Protein AF-A0A239BPA1-F1 (afdb_monomer_lite)

Radius of gyration: 14.64 Å; chains: 1; bounding box: 34×26×42 Å

pLDDT: mean 83.49, std 10.34, range [53.94, 95.94]

Sequence (111 aa):
MKNLYQINKWWIITTSILYLSIIGMIIGGLFQAVLGVIQLISFGIYIFNWEKIATPLKPYFIIYGILISLLVPYYCFVSSDVFLNTLIGYSGILAFYFLFLSYKQHKHISI

Organism: NCBI:txid1627892

Secondary structure (DSSP, 8-state):
-HHHHHHHHHHHHHHHHHHHSTTHHHHHHHHHHHHHHHHHHHHHHHHHTGGGS-GGGHHHHHHHHHHHHHHHHHHHHS-HHHHHHHHHHHHHHHHHHHHHHHHHHHHHH--

Foldseek 3Di:
DLVLLVVLVVLLVVLVVLCVDPNNLVVSLVSLVVSLVSLVVSLVVCVVVVVLFDPVLNVLSVVLVVLVVVVVVVLVPDDPVCNSVVSVPSSSVSSVSSSVSSVVRSVVVVD

Structure (mmCIF, N/CA/C/O backbone):
data_AF-A0A239BPA1-F1
#
_entry.id   AF-A0A239BPA1-F1
#
loop_
_atom_site.group_PDB
_atom_site.id
_atom_site.type_symbol
_atom_site.label_atom_id
_atom_site.label_alt_id
_atom_site.label_comp_id
_atom_site.label_asym_id
_atom_site.label_entity_id
_atom_site.label_seq_id
_atom_site.pdbx_PDB_ins_code
_atom_site.Cartn_x
_atom_site.Cartn_y
_atom_site.Cartn_z
_atom_site.occupancy
_atom_site.B_iso_or_equiv
_atom_site.auth_seq_id
_atom_site.auth_comp_id
_atom_site.auth_asym_id
_atom_site.auth_atom_id
_atom_site.pdbx_PDB_model_num
ATOM 1 N N . MET A 1 1 ? -0.284 -1.379 15.162 1.00 76.00 1 MET A N 1
ATOM 2 C CA . MET A 1 1 ? -0.781 -0.714 13.932 1.00 76.00 1 MET A CA 1
ATOM 3 C C . MET A 1 1 ? -0.344 0.743 13.777 1.00 76.00 1 MET A C 1
ATOM 5 O O . MET A 1 1 ? -0.125 1.140 12.642 1.00 76.00 1 MET A O 1
ATOM 9 N N . LYS A 1 2 ? -0.152 1.537 14.850 1.00 71.31 2 LYS A N 1
ATOM 10 C CA . LYS A 1 2 ? 0.269 2.948 14.706 1.00 71.31 2 LYS A CA 1
ATOM 11 C C . LYS A 1 2 ? 1.574 3.135 13.910 1.00 71.31 2 LYS A C 1
ATOM 13 O O . LYS A 1 2 ? 1.634 4.009 13.053 1.00 71.31 2 LYS A O 1
ATOM 18 N N . ASN A 1 3 ? 2.554 2.255 14.120 1.00 83.56 3 ASN A N 1
ATOM 19 C CA . ASN A 1 3 ? 3.836 2.308 13.410 1.00 83.56 3 ASN A CA 1
ATOM 20 C C . ASN A 1 3 ? 3.712 1.951 11.918 1.00 83.56 3 ASN A C 1
ATOM 22 O O . ASN A 1 3 ? 4.450 2.501 11.113 1.00 83.56 3 ASN A O 1
ATOM 26 N N . LEU A 1 4 ? 2.746 1.107 11.526 1.00 84.62 4 LEU A N 1
ATOM 27 C CA . LEU A 1 4 ? 2.561 0.697 10.123 1.00 84.62 4 LEU A CA 1
ATOM 28 C C . LEU A 1 4 ? 2.154 1.872 9.232 1.00 84.62 4 LEU A C 1
ATOM 30 O O . LEU A 1 4 ? 2.661 2.004 8.125 1.00 84.62 4 LEU A O 1
ATOM 34 N N . TYR A 1 5 ? 1.278 2.752 9.726 1.00 88.75 5 TYR A N 1
ATOM 35 C CA . TYR A 1 5 ? 0.921 3.975 9.005 1.00 88.75 5 TYR A CA 1
ATOM 36 C C . TYR A 1 5 ? 2.150 4.863 8.770 1.00 88.75 5 TYR A C 1
ATOM 38 O O . TYR A 1 5 ? 2.385 5.296 7.646 1.00 88.75 5 TYR A O 1
ATOM 46 N N . GLN A 1 6 ? 2.959 5.104 9.808 1.00 88.62 6 GLN A N 1
ATOM 47 C CA . GLN A 1 6 ? 4.147 5.955 9.683 1.00 88.62 6 GLN A CA 1
ATOM 48 C C . GLN A 1 6 ? 5.182 5.352 8.728 1.00 88.62 6 GLN A C 1
ATOM 50 O O . GLN A 1 6 ? 5.734 6.083 7.912 1.00 88.62 6 GLN A O 1
ATOM 55 N N . ILE A 1 7 ? 5.395 4.031 8.783 1.00 88.06 7 ILE A N 1
ATOM 56 C CA . ILE A 1 7 ? 6.269 3.309 7.849 1.00 88.06 7 ILE A CA 1
ATOM 57 C C . ILE A 1 7 ? 5.772 3.506 6.412 1.00 88.06 7 ILE A C 1
ATOM 59 O O . ILE A 1 7 ? 6.518 4.027 5.587 1.00 88.06 7 ILE A O 1
ATOM 63 N N . ASN A 1 8 ? 4.505 3.189 6.120 1.00 88.00 8 ASN A N 1
ATOM 64 C CA . ASN A 1 8 ? 3.943 3.359 4.773 1.00 88.00 8 ASN A CA 1
ATOM 65 C C . ASN A 1 8 ? 4.032 4.808 4.283 1.00 88.00 8 ASN A C 1
ATOM 67 O O . ASN A 1 8 ? 4.368 5.048 3.126 1.00 88.00 8 ASN A O 1
ATOM 71 N N . LYS A 1 9 ? 3.758 5.776 5.164 1.00 91.19 9 LYS A N 1
ATOM 72 C CA . LYS A 1 9 ? 3.826 7.205 4.848 1.00 91.19 9 LYS A CA 1
ATOM 73 C C . LYS A 1 9 ? 5.231 7.611 4.410 1.00 91.19 9 LYS A C 1
ATOM 75 O O . LYS A 1 9 ? 5.378 8.238 3.367 1.00 91.19 9 LYS A O 1
ATOM 80 N N . TRP A 1 10 ? 6.250 7.254 5.191 1.00 90.81 10 TRP A N 1
ATOM 81 C CA . TRP A 1 10 ? 7.636 7.599 4.874 1.00 90.81 10 TRP A CA 1
ATOM 82 C C . TRP A 1 10 ? 8.114 6.924 3.595 1.00 90.81 10 TRP A C 1
ATOM 84 O O . TRP A 1 10 ? 8.743 7.584 2.777 1.00 90.81 10 TRP A O 1
ATOM 94 N N . TRP A 1 11 ? 7.759 5.657 3.378 1.00 89.69 11 TRP A N 1
ATOM 95 C CA . TRP A 1 11 ? 8.116 4.959 2.145 1.00 89.69 11 TRP A CA 1
ATOM 96 C C . TRP A 1 11 ? 7.481 5.592 0.908 1.00 89.69 11 TRP A C 1
ATOM 98 O O . TRP A 1 11 ? 8.186 5.834 -0.063 1.00 89.69 11 TRP A O 1
ATOM 108 N N . ILE A 1 12 ? 6.196 5.951 0.957 1.00 88.88 12 ILE A N 1
ATOM 109 C CA . ILE A 1 12 ? 5.534 6.643 -0.159 1.00 88.88 12 ILE A CA 1
ATOM 110 C C . ILE A 1 12 ? 6.180 8.005 -0.426 1.00 88.88 12 ILE A C 1
ATOM 112 O O . ILE A 1 12 ? 6.435 8.333 -1.579 1.00 88.88 12 ILE A O 1
ATOM 116 N N . ILE A 1 13 ? 6.485 8.785 0.617 1.00 89.00 13 ILE A N 1
ATOM 117 C CA . ILE A 1 13 ? 7.158 10.084 0.462 1.00 89.00 13 ILE A CA 1
ATOM 118 C C . ILE A 1 13 ? 8.528 9.905 -0.201 1.00 89.00 13 ILE A C 1
ATOM 120 O O . ILE A 1 13 ? 8.814 10.576 -1.190 1.00 89.00 13 ILE A O 1
ATOM 124 N N . THR A 1 14 ? 9.351 8.983 0.302 1.00 87.00 14 THR A N 1
ATOM 125 C CA . THR A 1 14 ? 10.686 8.716 -0.247 1.00 87.00 14 THR A CA 1
ATOM 126 C C . THR A 1 14 ? 10.607 8.251 -1.699 1.00 87.00 14 THR A C 1
ATOM 128 O O . THR A 1 14 ? 11.318 8.789 -2.544 1.00 87.00 14 THR A O 1
ATOM 131 N N . THR A 1 15 ? 9.712 7.312 -2.018 1.00 85.31 15 THR A N 1
ATOM 132 C CA . THR A 1 15 ? 9.528 6.820 -3.390 1.00 85.31 15 THR A CA 1
ATOM 133 C C . THR A 1 15 ? 9.054 7.938 -4.325 1.00 85.31 15 THR A C 1
ATOM 135 O O . THR A 1 15 ? 9.605 8.080 -5.414 1.00 85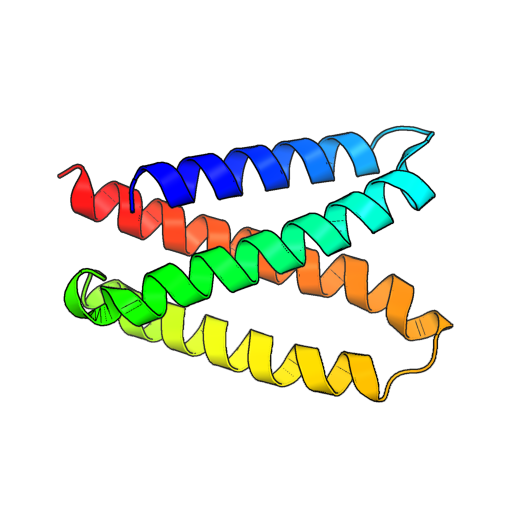.31 15 THR A O 1
ATOM 138 N N . SER A 1 16 ? 8.116 8.792 -3.900 1.00 83.62 16 SER A N 1
ATOM 139 C CA . SER A 1 16 ? 7.657 9.941 -4.697 1.00 83.62 16 SER A CA 1
ATOM 140 C C . SER A 1 16 ? 8.760 10.975 -4.944 1.00 83.62 16 SER A C 1
ATOM 142 O O . SER A 1 16 ? 8.892 11.472 -6.060 1.00 83.62 16 SER A O 1
ATOM 144 N N . ILE A 1 17 ? 9.577 11.289 -3.931 1.00 85.81 17 ILE A N 1
ATOM 145 C CA . ILE A 1 17 ? 10.716 12.212 -4.076 1.00 85.81 17 ILE A CA 1
ATOM 146 C C . ILE A 1 17 ? 11.740 11.645 -5.062 1.00 85.81 17 ILE A C 1
ATOM 148 O O . ILE A 1 17 ? 12.238 12.373 -5.920 1.00 85.81 17 ILE A O 1
ATOM 152 N N . LEU A 1 18 ? 12.033 10.346 -4.968 1.00 82.69 18 LEU A N 1
ATOM 153 C CA . LEU A 1 18 ? 12.971 9.691 -5.875 1.00 82.69 18 LEU A CA 1
ATOM 154 C C . LEU A 1 18 ? 12.477 9.735 -7.319 1.00 82.69 18 LEU A C 1
ATOM 156 O O . LEU A 1 18 ? 13.278 10.047 -8.194 1.00 82.69 18 LEU A O 1
ATOM 160 N N . TYR A 1 19 ? 11.180 9.537 -7.566 1.00 74.88 19 TYR A N 1
ATOM 161 C CA . TYR A 1 19 ? 10.592 9.681 -8.903 1.00 74.88 19 TYR A CA 1
ATOM 162 C C . TYR A 1 19 ? 10.721 11.083 -9.499 1.00 74.88 19 TYR A C 1
ATOM 164 O O . TYR A 1 19 ? 10.889 11.213 -10.708 1.00 74.88 19 TYR A O 1
ATOM 172 N N . LEU A 1 20 ? 10.646 12.124 -8.667 1.00 76.50 20 LEU A N 1
ATOM 173 C CA . LEU A 1 20 ? 10.772 13.518 -9.104 1.00 76.50 20 LEU A CA 1
ATOM 174 C C . LEU A 1 20 ? 12.229 13.943 -9.358 1.00 76.50 20 LEU A C 1
ATOM 176 O O . LEU A 1 20 ? 12.467 14.999 -9.941 1.00 76.50 20 LEU A O 1
ATOM 180 N N . SER A 1 21 ? 13.212 13.149 -8.927 1.00 76.75 21 SER A N 1
ATOM 181 C CA . SER A 1 21 ? 14.631 13.436 -9.156 1.00 76.75 21 SER A CA 1
ATOM 182 C C . SER A 1 21 ? 15.080 13.026 -10.571 1.00 76.75 21 SER A C 1
ATOM 184 O O . SER A 1 21 ? 14.573 12.064 -11.135 1.00 76.75 21 SER A O 1
ATOM 186 N N . ILE A 1 22 ? 16.077 13.713 -11.149 1.00 59.53 22 ILE A N 1
ATOM 187 C CA . ILE A 1 22 ? 16.602 13.449 -12.514 1.00 59.53 22 ILE A CA 1
ATOM 188 C C . ILE A 1 22 ? 17.202 12.030 -12.659 1.00 59.53 22 ILE A C 1
ATOM 190 O O . ILE A 1 22 ? 17.213 11.460 -13.745 1.00 59.53 22 ILE A O 1
ATOM 194 N N . ILE A 1 23 ? 17.642 11.417 -11.555 1.00 63.97 23 ILE A N 1
ATOM 195 C CA . ILE A 1 23 ? 18.149 10.029 -11.482 1.00 63.97 23 ILE A CA 1
ATOM 196 C C . ILE A 1 23 ? 16.980 9.016 -11.301 1.00 63.97 23 ILE A C 1
ATOM 198 O O . ILE A 1 23 ? 17.146 7.793 -11.306 1.00 63.97 23 ILE A O 1
ATOM 202 N N . GLY A 1 24 ? 15.759 9.532 -11.160 1.00 58.94 24 GLY A N 1
ATOM 203 C CA . GLY A 1 24 ? 14.589 8.874 -10.594 1.00 58.94 24 GLY 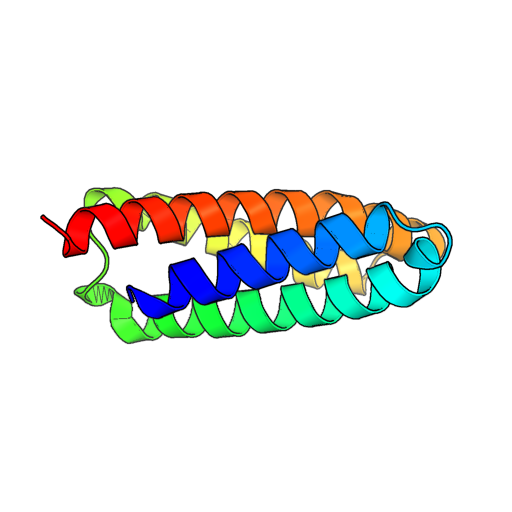A CA 1
ATOM 204 C C . GLY A 1 24 ? 13.945 7.781 -11.423 1.00 58.94 24 GLY A C 1
ATOM 205 O O . GLY A 1 24 ? 13.254 6.946 -10.855 1.00 58.94 24 GLY A O 1
ATOM 206 N N . MET A 1 25 ? 14.174 7.715 -12.733 1.00 62.53 25 MET A N 1
ATOM 207 C CA . MET A 1 25 ? 13.469 6.722 -13.552 1.00 62.53 25 MET A CA 1
ATOM 208 C C . MET A 1 25 ? 13.939 5.287 -13.262 1.00 62.53 25 MET A C 1
ATOM 210 O O . MET A 1 25 ? 13.120 4.382 -13.136 1.00 62.53 25 MET A O 1
ATOM 214 N N . ILE A 1 26 ? 15.249 5.081 -13.076 1.00 67.25 26 ILE A N 1
ATOM 215 C CA . ILE A 1 26 ? 15.821 3.754 -12.783 1.00 67.25 26 ILE A CA 1
ATOM 216 C C . ILE A 1 26 ? 15.787 3.475 -11.274 1.00 67.25 26 ILE A C 1
ATOM 218 O O . ILE A 1 26 ? 15.322 2.421 -10.838 1.00 67.25 26 ILE A O 1
ATOM 222 N N . ILE A 1 27 ? 16.238 4.432 -10.455 1.00 72.31 27 ILE A N 1
ATOM 223 C CA . ILE A 1 27 ? 16.288 4.261 -8.993 1.00 72.31 27 ILE A CA 1
ATOM 224 C C . ILE A 1 27 ? 14.880 4.292 -8.377 1.00 72.31 27 ILE A C 1
ATOM 226 O O . ILE A 1 27 ? 14.587 3.513 -7.470 1.00 72.31 27 ILE A O 1
ATOM 230 N N . GLY A 1 28 ? 13.983 5.139 -8.886 1.00 71.50 28 GLY A N 1
ATOM 231 C CA . GLY A 1 28 ? 12.591 5.213 -8.437 1.00 71.50 28 GLY A CA 1
ATOM 232 C C . GLY A 1 28 ? 11.808 3.940 -8.747 1.00 71.50 28 GLY A C 1
ATOM 233 O O . GLY A 1 28 ? 11.063 3.476 -7.885 1.00 71.50 28 GLY A O 1
ATOM 234 N N . GLY A 1 29 ? 12.056 3.304 -9.898 1.00 71.62 29 GLY A N 1
ATOM 235 C CA . GLY A 1 29 ? 11.481 1.996 -10.231 1.00 71.62 29 GLY A CA 1
ATOM 236 C C . GLY A 1 29 ? 11.857 0.905 -9.220 1.00 71.62 29 GLY A C 1
ATOM 237 O O . GLY A 1 29 ? 10.988 0.182 -8.730 1.00 71.62 29 GLY A O 1
ATOM 238 N N . LEU A 1 30 ? 13.133 0.839 -8.820 1.00 77.69 30 LEU A N 1
ATOM 239 C CA . LEU A 1 30 ? 13.594 -0.083 -7.771 1.00 77.69 30 LEU A CA 1
ATOM 240 C C . LEU A 1 30 ? 12.937 0.217 -6.416 1.00 77.69 30 LEU A C 1
ATOM 242 O O . LEU A 1 30 ? 12.445 -0.694 -5.748 1.00 77.69 30 LEU A O 1
ATOM 246 N N . PHE A 1 31 ? 12.865 1.490 -6.021 1.00 81.75 31 PHE A N 1
ATOM 247 C CA . PHE A 1 31 ? 12.194 1.891 -4.781 1.00 81.75 31 PHE A CA 1
ATOM 248 C C . PHE A 1 31 ? 10.686 1.629 -4.800 1.00 81.75 31 PHE A C 1
ATOM 250 O O . PHE A 1 31 ? 10.097 1.398 -3.744 1.00 81.75 31 PHE A O 1
ATOM 257 N N . GLN A 1 32 ? 10.049 1.629 -5.969 1.00 80.50 32 GLN A N 1
ATOM 258 C CA . GLN A 1 32 ? 8.639 1.278 -6.105 1.00 80.50 32 GLN A CA 1
ATOM 259 C C . GLN A 1 32 ? 8.395 -0.219 -5.950 1.00 80.50 32 GLN A C 1
ATOM 261 O O . GLN A 1 32 ? 7.434 -0.606 -5.286 1.00 80.50 32 GLN A O 1
ATOM 266 N N . ALA A 1 33 ? 9.286 -1.059 -6.480 1.00 79.69 33 ALA A N 1
ATOM 267 C CA . ALA A 1 33 ? 9.238 -2.493 -6.219 1.00 79.69 33 ALA A CA 1
ATOM 268 C C . ALA A 1 33 ? 9.386 -2.781 -4.713 1.00 79.69 33 ALA A C 1
ATOM 270 O O . ALA A 1 33 ? 8.586 -3.522 -4.138 1.00 79.69 33 ALA A O 1
ATOM 271 N N . VAL A 1 34 ? 10.345 -2.122 -4.048 1.00 84.94 34 VAL A N 1
ATOM 272 C CA . VAL A 1 34 ? 10.538 -2.230 -2.591 1.00 84.94 34 VAL A CA 1
ATOM 273 C C . VAL A 1 34 ? 9.308 -1.736 -1.824 1.00 84.94 34 VAL A C 1
ATOM 275 O O . VAL A 1 34 ? 8.840 -2.423 -0.914 1.00 84.94 34 VAL A O 1
ATOM 278 N N . LEU A 1 35 ? 8.735 -0.592 -2.212 1.00 86.69 35 LEU A N 1
ATOM 279 C CA . LEU A 1 35 ? 7.491 -0.079 -1.635 1.00 86.69 35 LEU A CA 1
ATOM 280 C C . LEU A 1 35 ? 6.361 -1.110 -1.761 1.00 86.69 35 LEU A C 1
ATOM 282 O O . LEU A 1 35 ? 5.684 -1.381 -0.772 1.00 86.69 35 LEU A O 1
ATOM 286 N N . GLY A 1 36 ? 6.190 -1.728 -2.932 1.00 84.81 36 GLY A N 1
ATOM 287 C CA . GLY A 1 36 ? 5.188 -2.773 -3.156 1.00 84.81 36 GLY A CA 1
ATOM 288 C C . GLY A 1 36 ? 5.340 -3.953 -2.192 1.00 84.81 36 GLY A C 1
ATOM 289 O O . GLY A 1 36 ? 4.366 -4.367 -1.562 1.00 84.81 36 GLY A O 1
ATOM 290 N N . VAL A 1 37 ? 6.568 -4.438 -1.989 1.00 86.38 37 VAL A N 1
ATOM 291 C CA . VAL A 1 37 ? 6.858 -5.508 -1.016 1.00 86.38 37 VAL A CA 1
ATOM 292 C C . VAL A 1 37 ? 6.506 -5.074 0.409 1.00 86.38 37 VAL A C 1
ATOM 294 O O . VAL A 1 37 ? 5.841 -5.811 1.138 1.00 86.38 37 VAL A O 1
ATOM 297 N N . ILE A 1 38 ? 6.885 -3.859 0.808 1.00 89.62 38 ILE A N 1
ATOM 298 C CA . ILE A 1 38 ? 6.583 -3.319 2.143 1.00 89.62 38 ILE A CA 1
ATOM 299 C C . ILE A 1 38 ? 5.078 -3.202 2.369 1.00 89.62 38 ILE A C 1
ATOM 301 O O . ILE A 1 38 ? 4.594 -3.471 3.475 1.00 89.62 38 ILE A O 1
ATOM 305 N N . GLN A 1 39 ? 4.323 -2.840 1.335 1.00 89.00 39 GLN A N 1
ATOM 306 C CA . GLN A 1 39 ? 2.872 -2.771 1.412 1.00 89.00 39 GLN A CA 1
ATOM 307 C C . GLN A 1 39 ? 2.217 -4.140 1.511 1.00 89.00 39 GLN A C 1
ATOM 309 O O . GLN A 1 39 ? 1.293 -4.291 2.309 1.00 89.00 39 GLN A O 1
ATOM 314 N N . LEU A 1 40 ? 2.710 -5.139 0.779 1.00 89.56 40 LEU A N 1
ATOM 315 C CA . LEU A 1 40 ? 2.242 -6.520 0.906 1.00 89.56 40 LEU A CA 1
ATOM 316 C C . LEU A 1 40 ? 2.496 -7.064 2.314 1.00 89.56 40 LEU A C 1
ATOM 318 O O . LEU A 1 40 ? 1.579 -7.597 2.936 1.00 89.56 40 LEU A O 1
ATOM 322 N N . ILE A 1 41 ? 3.701 -6.857 2.856 1.00 92.12 41 ILE A N 1
ATOM 323 C CA . ILE A 1 41 ? 4.042 -7.253 4.230 1.00 92.12 41 ILE A CA 1
ATOM 324 C C . ILE A 1 41 ? 3.131 -6.534 5.226 1.00 92.12 41 ILE A C 1
ATOM 326 O O . ILE A 1 41 ? 2.524 -7.163 6.094 1.00 92.12 41 ILE A O 1
ATOM 330 N N . SER A 1 42 ? 2.990 -5.215 5.086 1.00 91.62 42 SER A N 1
ATOM 331 C CA . SER A 1 42 ? 2.129 -4.414 5.952 1.00 91.62 42 SER A CA 1
ATOM 332 C C . SER A 1 42 ? 0.681 -4.889 5.894 1.00 91.62 42 SER A C 1
ATOM 334 O O . SER A 1 42 ? 0.051 -5.028 6.939 1.00 91.62 42 SER A O 1
ATOM 336 N N . PHE A 1 43 ? 0.153 -5.176 4.706 1.00 93.12 43 PHE A N 1
ATOM 337 C CA . PHE A 1 43 ? -1.198 -5.699 4.530 1.00 93.12 43 PHE A CA 1
ATOM 338 C C . PHE A 1 43 ? -1.360 -7.093 5.142 1.00 93.12 43 PHE A C 1
ATOM 340 O O . PHE A 1 43 ? -2.346 -7.331 5.837 1.00 93.12 43 PHE A O 1
ATOM 347 N N . GLY A 1 44 ? -0.362 -7.967 5.002 1.00 93.31 44 GLY A N 1
ATOM 348 C CA . GLY A 1 44 ? -0.313 -9.248 5.705 1.00 93.31 44 GLY A CA 1
ATOM 349 C C . GLY A 1 44 ? -0.434 -9.072 7.221 1.00 93.31 44 GLY A C 1
ATOM 350 O O . GLY A 1 44 ? -1.239 -9.748 7.857 1.00 93.31 44 GLY A O 1
ATOM 351 N N . ILE A 1 45 ? 0.267 -8.094 7.808 1.00 93.50 45 ILE A N 1
ATOM 352 C CA . ILE A 1 45 ? 0.144 -7.778 9.243 1.00 93.50 45 ILE A CA 1
ATOM 353 C C . ILE A 1 45 ? -1.283 -7.331 9.604 1.00 93.50 45 ILE A C 1
ATOM 355 O O . ILE A 1 45 ? -1.774 -7.698 10.676 1.00 93.50 45 ILE A O 1
ATOM 359 N N . TYR A 1 46 ? -1.957 -6.565 8.737 1.00 92.44 46 TYR A N 1
ATOM 360 C CA . TYR A 1 46 ? -3.370 -6.205 8.919 1.00 92.44 46 TYR A CA 1
ATOM 361 C C . TYR A 1 46 ? -4.275 -7.443 8.904 1.00 92.44 46 TYR A C 1
ATOM 363 O O . TYR A 1 46 ? -5.096 -7.589 9.806 1.00 92.44 46 TYR A O 1
ATOM 371 N N . ILE A 1 47 ? -4.083 -8.363 7.954 1.00 93.81 47 ILE A N 1
ATOM 372 C CA . ILE A 1 47 ? -4.837 -9.624 7.885 1.00 93.81 47 ILE A CA 1
ATOM 373 C C . ILE A 1 47 ? -4.606 -10.474 9.142 1.00 93.81 47 ILE A C 1
ATOM 375 O O . ILE A 1 47 ? -5.568 -10.901 9.772 1.00 93.81 47 ILE A O 1
ATOM 379 N N . PHE A 1 48 ? -3.357 -10.663 9.579 1.00 94.88 48 PHE A N 1
ATOM 380 C CA . PHE A 1 48 ? -3.056 -11.429 10.798 1.00 94.88 48 PHE A CA 1
ATOM 381 C C . PHE A 1 48 ? -3.629 -10.799 12.073 1.00 94.88 48 PHE A C 1
ATOM 383 O O . PHE A 1 48 ? -3.831 -11.485 13.069 1.00 94.88 48 PHE A O 1
ATOM 390 N N . ASN A 1 49 ? -3.895 -9.492 12.059 1.00 93.19 49 ASN A N 1
ATOM 391 C CA . ASN A 1 49 ? -4.501 -8.764 13.171 1.00 93.19 49 ASN A CA 1
ATOM 392 C C . ASN A 1 49 ? -5.938 -8.324 12.843 1.00 93.19 49 ASN A C 1
ATOM 394 O O . ASN A 1 49 ? -6.367 -7.264 13.307 1.00 93.19 49 ASN A O 1
ATOM 398 N N . TRP A 1 50 ? -6.679 -9.121 12.063 1.00 93.88 50 TRP A N 1
ATOM 399 C CA . TRP A 1 50 ? -8.009 -8.774 11.544 1.00 93.88 50 TRP A CA 1
ATOM 400 C C . TRP A 1 50 ? -8.997 -8.306 12.616 1.00 93.88 50 TRP A C 1
ATOM 402 O O . TRP A 1 50 ? -9.761 -7.361 12.413 1.00 93.88 50 TRP A O 1
ATOM 412 N N . GLU A 1 51 ? -8.962 -8.942 13.786 1.00 92.31 51 GLU A N 1
ATOM 413 C CA . GLU A 1 51 ? -9.826 -8.611 14.924 1.00 92.31 51 GLU A CA 1
ATOM 414 C C . GLU A 1 51 ? -9.600 -7.190 15.447 1.00 92.31 51 GLU A C 1
ATOM 416 O O . GLU A 1 51 ? -10.532 -6.550 15.925 1.00 92.31 51 GLU A O 1
ATOM 421 N N . LYS A 1 52 ? -8.378 -6.668 15.305 1.00 90.38 52 LYS A N 1
ATOM 422 C CA . LYS A 1 52 ? -8.004 -5.326 15.762 1.00 90.38 52 LYS A CA 1
ATOM 423 C C . LYS A 1 52 ? -8.397 -4.237 14.755 1.00 90.38 52 LYS A C 1
ATOM 425 O O . LYS A 1 52 ? -8.316 -3.052 15.086 1.00 90.38 52 LYS A O 1
ATOM 430 N N . ILE A 1 53 ? -8.776 -4.600 13.525 1.00 93.12 53 ILE A N 1
ATOM 431 C CA 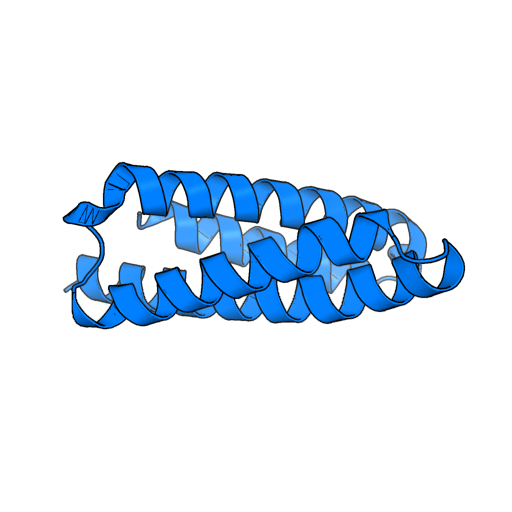. ILE A 1 53 ? -9.226 -3.646 12.504 1.00 93.12 53 ILE A CA 1
ATOM 432 C C . ILE A 1 53 ? -10.612 -3.129 12.881 1.00 93.12 53 ILE A C 1
ATOM 434 O O . ILE A 1 53 ? -11.512 -3.909 13.193 1.00 93.12 53 ILE A O 1
ATOM 438 N N . ALA A 1 54 ? -10.799 -1.812 12.801 1.00 92.62 54 ALA A N 1
ATOM 439 C CA . ALA A 1 54 ? -12.090 -1.198 13.062 1.00 92.62 54 ALA A CA 1
ATOM 440 C C . ALA A 1 54 ? -13.147 -1.768 12.104 1.00 92.62 54 ALA A C 1
ATOM 442 O O . ALA A 1 54 ? -12.958 -1.758 10.887 1.00 92.62 54 ALA A O 1
ATOM 443 N N . THR A 1 55 ? -14.278 -2.226 12.642 1.00 93.38 55 THR A N 1
ATOM 444 C CA . THR A 1 55 ? -15.400 -2.790 11.874 1.00 93.38 55 THR A CA 1
ATOM 445 C C . THR A 1 55 ? -15.790 -1.975 10.633 1.00 93.38 55 THR A C 1
ATOM 447 O O . THR A 1 55 ? -15.886 -2.585 9.567 1.00 93.38 55 THR A O 1
ATOM 450 N N . PRO A 1 56 ? -15.931 -0.629 10.683 1.00 93.88 56 PRO A N 1
ATOM 451 C CA . PRO A 1 56 ? -16.269 0.148 9.487 1.00 93.88 56 PRO A CA 1
ATOM 452 C C . PRO A 1 56 ? -15.181 0.131 8.402 1.00 93.88 56 PRO A C 1
ATOM 454 O O . PRO A 1 56 ? -15.474 0.443 7.254 1.00 93.88 56 PRO A O 1
ATOM 457 N N . LEU A 1 57 ? -13.933 -0.224 8.728 1.00 94.06 57 LEU A N 1
ATOM 458 C CA . LEU A 1 57 ? -12.819 -0.263 7.775 1.00 94.06 57 LEU A CA 1
ATOM 459 C C . LEU A 1 57 ? -12.641 -1.626 7.096 1.00 94.06 57 LEU A C 1
ATOM 461 O O . LEU A 1 57 ? -12.047 -1.689 6.019 1.00 94.06 57 LEU A O 1
ATOM 465 N N . LYS A 1 58 ? -13.168 -2.708 7.680 1.00 93.88 58 LYS A N 1
ATOM 466 C CA . LYS A 1 58 ? -12.996 -4.081 7.173 1.00 93.88 58 LYS A CA 1
ATOM 467 C C . LYS A 1 58 ? -13.401 -4.257 5.700 1.00 93.88 58 LYS A C 1
ATOM 469 O O . LYS A 1 58 ? -12.591 -4.814 4.961 1.00 93.88 58 LYS A O 1
ATOM 474 N N . PRO A 1 59 ? -14.558 -3.749 5.222 1.00 95.94 59 PRO A N 1
ATOM 475 C CA . PRO A 1 59 ? -14.932 -3.883 3.811 1.00 95.94 59 PRO A CA 1
ATOM 476 C C . PRO A 1 59 ? -13.905 -3.261 2.858 1.00 95.94 59 PRO A C 1
ATOM 478 O O . PRO A 1 59 ? -13.605 -3.821 1.810 1.00 95.94 59 PRO A O 1
ATOM 481 N N . TYR A 1 60 ? -13.303 -2.136 3.244 1.00 95.81 60 TYR A N 1
ATOM 482 C CA . TYR A 1 60 ? -12.310 -1.452 2.419 1.00 95.81 60 TYR A CA 1
ATOM 483 C C . TYR A 1 60 ? -10.968 -2.195 2.376 1.00 95.81 60 TYR A C 1
ATOM 485 O O . TYR A 1 60 ? -10.320 -2.233 1.333 1.00 95.81 60 TYR A O 1
ATOM 493 N N . PHE A 1 61 ? -10.570 -2.853 3.470 1.00 94.25 61 PHE A N 1
ATOM 494 C C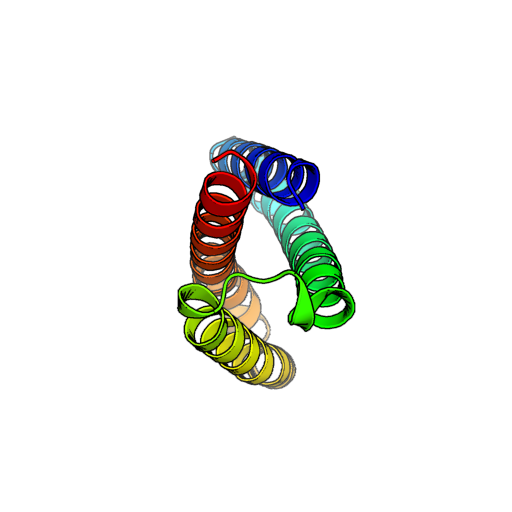A . PHE A 1 61 ? -9.416 -3.760 3.448 1.00 94.25 61 PHE A CA 1
ATOM 495 C C . PHE A 1 61 ? -9.670 -5.009 2.590 1.00 94.25 61 PHE A C 1
ATOM 497 O O . PHE A 1 61 ? -8.743 -5.477 1.933 1.00 94.25 61 PHE A O 1
ATOM 504 N N . ILE A 1 62 ? -10.908 -5.519 2.545 1.00 95.56 62 ILE A N 1
ATOM 505 C CA . ILE A 1 62 ? -11.287 -6.611 1.631 1.00 95.56 62 ILE A CA 1
ATOM 506 C C . ILE A 1 62 ? -11.156 -6.151 0.177 1.00 95.56 62 ILE A C 1
ATOM 508 O O . ILE A 1 62 ? -10.520 -6.837 -0.618 1.00 95.56 62 ILE A O 1
ATOM 512 N N . ILE A 1 63 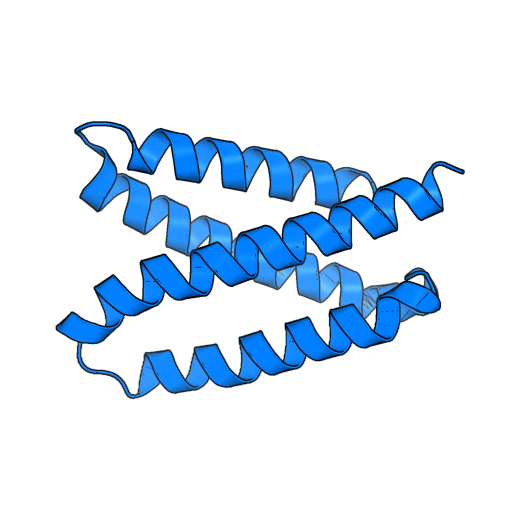? -11.693 -4.972 -0.160 1.00 95.25 63 ILE A N 1
ATOM 513 C CA . ILE A 1 63 ? -11.572 -4.391 -1.508 1.00 95.25 63 ILE A CA 1
ATOM 514 C C . ILE A 1 63 ? -10.099 -4.230 -1.890 1.00 95.25 63 ILE A C 1
ATOM 516 O O . ILE A 1 63 ? -9.705 -4.630 -2.981 1.00 95.25 63 ILE A O 1
ATOM 520 N N . TYR A 1 64 ? -9.270 -3.706 -0.984 1.00 93.69 64 TYR A N 1
ATOM 521 C CA . TYR A 1 64 ? -7.829 -3.600 -1.211 1.00 93.69 64 TYR A CA 1
ATOM 522 C C . TYR A 1 64 ? -7.179 -4.960 -1.509 1.00 93.69 64 TYR A C 1
ATOM 524 O O . TYR A 1 64 ? -6.409 -5.074 -2.462 1.00 93.69 64 TYR A O 1
ATOM 532 N N . GLY A 1 65 ? -7.535 -6.000 -0.746 1.00 92.94 65 GLY A N 1
ATOM 533 C CA . GLY A 1 65 ? -7.073 -7.367 -0.989 1.00 92.94 65 GLY A CA 1
ATOM 534 C C . GLY A 1 65 ? -7.469 -7.891 -2.370 1.00 92.94 65 GLY A C 1
ATOM 535 O O . GLY A 1 65 ? -6.610 -8.384 -3.094 1.00 92.94 65 GLY A O 1
ATOM 536 N N . ILE A 1 66 ? -8.732 -7.710 -2.770 1.00 93.12 66 ILE A N 1
ATOM 537 C CA . ILE A 1 66 ? -9.226 -8.106 -4.099 1.00 93.12 66 ILE A CA 1
ATOM 538 C C . ILE A 1 66 ? -8.436 -7.396 -5.204 1.00 93.12 66 ILE A C 1
ATOM 540 O O . ILE A 1 66 ? -7.989 -8.044 -6.149 1.00 93.12 66 ILE A O 1
ATOM 544 N N . LEU A 1 67 ? -8.217 -6.083 -5.081 1.00 90.88 67 LEU A N 1
ATOM 545 C CA . LEU A 1 67 ? -7.477 -5.314 -6.084 1.00 90.88 67 LEU A CA 1
ATOM 546 C C . LEU A 1 67 ? -6.029 -5.802 -6.235 1.00 90.88 67 LEU A C 1
ATOM 548 O O . LEU A 1 67 ? -5.563 -5.956 -7.362 1.00 90.88 67 LEU A O 1
ATOM 552 N N . ILE A 1 68 ? -5.331 -6.095 -5.129 1.00 88.56 68 ILE A N 1
ATOM 553 C CA . ILE A 1 68 ? -3.984 -6.692 -5.184 1.00 88.56 68 ILE A CA 1
ATOM 554 C C . ILE A 1 68 ? -4.028 -8.052 -5.882 1.00 88.56 68 ILE A C 1
ATOM 556 O O . ILE A 1 68 ? -3.216 -8.311 -6.769 1.00 88.56 68 ILE A O 1
ATOM 560 N N . SER A 1 69 ? -4.963 -8.919 -5.492 1.00 87.31 69 SER A N 1
ATOM 561 C CA . SER A 1 69 ? -5.076 -10.272 -6.041 1.00 87.31 69 SER A CA 1
ATOM 562 C C . SER A 1 69 ? -5.398 -10.291 -7.534 1.00 87.31 69 SER A C 1
ATOM 564 O O . SER A 1 69 ? -5.043 -11.257 -8.196 1.00 87.31 69 SER A O 1
ATOM 566 N N . LEU A 1 70 ? -6.034 -9.247 -8.071 1.00 85.75 70 LEU A N 1
ATOM 567 C CA . LEU A 1 70 ? -6.263 -9.089 -9.511 1.00 85.75 70 LEU A CA 1
ATOM 568 C C . LEU A 1 70 ? -5.040 -8.516 -10.240 1.00 85.75 70 LEU A C 1
ATOM 570 O O . LEU A 1 70 ? -4.752 -8.910 -11.369 1.00 85.75 70 LEU A O 1
ATOM 574 N N . LEU A 1 71 ? -4.302 -7.612 -9.593 1.00 81.19 71 LEU A N 1
ATOM 575 C CA . LEU A 1 71 ? -3.132 -6.964 -10.184 1.00 81.19 71 LEU A CA 1
ATOM 576 C C . LEU A 1 71 ? -1.913 -7.888 -10.267 1.00 81.19 71 LEU A C 1
ATOM 578 O O . LEU A 1 71 ? -1.205 -7.854 -11.269 1.00 81.19 71 LEU A O 1
ATOM 582 N N . VAL A 1 72 ? -1.673 -8.740 -9.266 1.00 75.56 72 VAL A N 1
ATOM 583 C CA . VAL A 1 72 ? -0.509 -9.649 -9.261 1.00 75.56 72 VAL A CA 1
ATOM 584 C C . VAL A 1 72 ? -0.501 -10.603 -10.471 1.00 75.56 72 VAL A C 1
ATOM 586 O O . VAL A 1 72 ? 0.509 -10.631 -11.172 1.00 75.56 72 VAL A O 1
ATOM 589 N N . PRO A 1 73 ? -1.592 -11.329 -10.796 1.00 74.50 73 PRO A N 1
ATOM 590 C CA . PRO A 1 73 ? -1.650 -12.169 -11.990 1.00 74.50 73 PRO A CA 1
ATOM 591 C C . PRO A 1 73 ? -1.552 -11.354 -13.276 1.00 74.50 73 PRO A C 1
ATOM 593 O O . PRO A 1 73 ? -0.852 -11.763 -14.195 1.00 74.50 73 PRO A O 1
ATOM 596 N N . TYR A 1 74 ? -2.204 -10.188 -13.339 1.00 75.44 74 TYR A N 1
ATOM 597 C CA . TYR A 1 74 ? -2.134 -9.307 -14.505 1.00 75.44 74 TYR A CA 1
ATOM 598 C C . TYR A 1 74 ? -0.679 -8.964 -14.867 1.00 75.44 74 TYR A C 1
ATOM 600 O O . TYR A 1 74 ? -0.297 -9.038 -16.034 1.00 75.44 74 TYR A O 1
ATOM 608 N N . TYR A 1 75 ? 0.164 -8.695 -13.867 1.00 72.25 75 TYR A N 1
ATOM 609 C CA . TYR A 1 75 ? 1.591 -8.450 -14.071 1.00 72.25 75 TYR A CA 1
ATOM 610 C C . TYR A 1 75 ? 2.384 -9.673 -14.556 1.00 72.25 75 TYR A C 1
ATOM 612 O O . TYR A 1 75 ? 3.412 -9.493 -15.202 1.00 72.25 75 TYR A O 1
ATOM 620 N N . CYS A 1 76 ? 1.926 -10.900 -14.294 1.00 71.56 76 CYS A N 1
ATOM 621 C CA . CYS A 1 76 ? 2.581 -12.118 -14.780 1.00 71.56 76 CYS A CA 1
ATOM 622 C C . CYS A 1 76 ? 2.304 -12.418 -16.263 1.00 71.56 76 CYS A C 1
ATOM 624 O O . CYS A 1 76 ? 3.079 -13.146 -16.877 1.00 71.56 76 CYS A O 1
ATOM 626 N N . PHE A 1 77 ? 1.216 -11.888 -16.834 1.00 76.00 77 PHE A N 1
ATOM 627 C CA . PHE A 1 77 ? 0.772 -12.206 -18.204 1.00 76.00 77 PHE A CA 1
ATOM 628 C C . PHE A 1 77 ? 0.953 -11.061 -19.209 1.00 76.00 77 PHE A C 1
ATOM 630 O O . PHE A 1 77 ? 0.650 -11.217 -20.391 1.00 76.00 77 PHE A O 1
ATOM 637 N N . VAL A 1 78 ? 1.431 -9.907 -18.754 1.00 77.00 78 VAL A N 1
ATOM 638 C CA . VAL A 1 78 ? 1.593 -8.703 -19.569 1.00 77.00 78 VAL A CA 1
ATOM 639 C C . VAL A 1 78 ? 2.992 -8.625 -20.191 1.00 77.00 78 VAL A C 1
ATOM 641 O O . VAL A 1 78 ? 3.981 -9.014 -19.576 1.00 77.00 78 VAL A O 1
ATOM 644 N N . SER A 1 79 ? 3.080 -8.094 -21.418 1.00 73.75 79 SER A N 1
ATOM 645 C CA . SER A 1 79 ? 4.354 -7.843 -22.102 1.00 73.75 79 SER A CA 1
ATOM 646 C C . SER A 1 79 ? 5.233 -6.842 -21.342 1.00 73.75 79 SER A C 1
ATOM 648 O O . SER A 1 79 ? 4.734 -5.942 -20.667 1.00 73.75 79 SER A O 1
ATOM 650 N N . SER A 1 80 ? 6.553 -6.959 -21.490 1.00 69.69 80 SER A N 1
ATOM 651 C CA . SER A 1 80 ? 7.568 -6.181 -20.759 1.00 69.69 80 SER A CA 1
ATOM 652 C C . SER A 1 80 ? 7.368 -4.659 -20.834 1.00 69.69 80 SER A C 1
ATOM 654 O O . SER A 1 80 ? 7.560 -3.952 -19.844 1.00 69.69 80 SER A O 1
ATOM 656 N N . ASP A 1 81 ? 6.943 -4.152 -21.993 1.00 67.50 81 ASP A N 1
ATOM 657 C CA . ASP A 1 81 ? 6.766 -2.713 -22.238 1.00 67.50 81 ASP A CA 1
ATOM 658 C C . ASP A 1 81 ? 5.516 -2.151 -21.550 1.00 67.50 81 ASP A C 1
ATOM 660 O O . ASP A 1 81 ? 5.493 -1.020 -21.054 1.00 67.50 81 ASP A O 1
ATOM 664 N N . VAL A 1 82 ? 4.463 -2.966 -21.474 1.00 67.56 82 VAL A N 1
ATOM 665 C CA . VAL A 1 82 ? 3.237 -2.631 -20.748 1.00 67.56 82 VAL A CA 1
ATOM 666 C C . VAL A 1 82 ? 3.454 -2.856 -19.251 1.00 67.56 82 VAL A C 1
ATOM 668 O O . VAL A 1 82 ? 2.940 -2.086 -18.443 1.00 67.56 82 VAL A O 1
ATOM 671 N N . PHE A 1 83 ? 4.280 -3.829 -18.861 1.00 67.50 83 PHE A N 1
ATOM 672 C CA . PHE A 1 83 ? 4.604 -4.134 -17.470 1.00 67.50 83 PHE A CA 1
ATOM 673 C C . PHE A 1 83 ? 5.152 -2.908 -16.738 1.00 67.50 83 PHE A C 1
ATOM 675 O O . PHE A 1 83 ? 4.580 -2.521 -15.726 1.00 67.50 83 PHE A O 1
ATOM 682 N N . LEU A 1 84 ? 6.176 -2.236 -17.274 1.00 64.31 84 LEU A N 1
ATOM 683 C CA . LEU A 1 84 ? 6.797 -1.070 -16.626 1.00 64.31 84 LEU A CA 1
ATOM 684 C C . LEU A 1 84 ? 5.822 0.101 -16.434 1.00 64.31 84 LEU A C 1
ATOM 686 O O . LEU A 1 84 ? 5.688 0.610 -15.323 1.00 64.31 84 LEU A O 1
ATOM 690 N N . ASN A 1 85 ? 5.088 0.494 -17.479 1.00 65.00 85 ASN A N 1
ATOM 691 C CA . ASN A 1 85 ? 4.136 1.609 -17.390 1.00 65.00 85 ASN A CA 1
ATOM 692 C C . ASN A 1 85 ? 2.962 1.302 -16.450 1.00 65.00 85 ASN A C 1
ATOM 694 O O . ASN A 1 85 ? 2.502 2.165 -15.698 1.00 65.00 85 ASN A O 1
ATOM 698 N N . THR A 1 86 ? 2.495 0.054 -16.461 1.00 66.44 86 THR A N 1
ATOM 699 C CA . THR A 1 86 ? 1.354 -0.369 -15.646 1.00 66.44 86 THR A CA 1
ATOM 700 C C . THR A 1 86 ? 1.757 -0.555 -14.184 1.00 66.44 86 THR A C 1
ATOM 702 O O . THR A 1 86 ? 1.009 -0.157 -13.289 1.00 66.44 86 THR A O 1
ATOM 705 N N . LEU A 1 87 ? 2.972 -1.064 -13.938 1.00 67.06 87 LEU A N 1
ATOM 706 C CA . LEU A 1 87 ? 3.554 -1.220 -12.607 1.00 67.06 87 LEU A CA 1
ATOM 707 C C . LEU A 1 87 ? 3.593 0.126 -11.889 1.00 67.06 87 LEU A C 1
ATOM 709 O O . LEU A 1 87 ? 3.159 0.208 -10.745 1.00 67.06 87 LEU A O 1
ATOM 713 N N . ILE A 1 88 ? 4.042 1.190 -12.558 1.00 67.81 8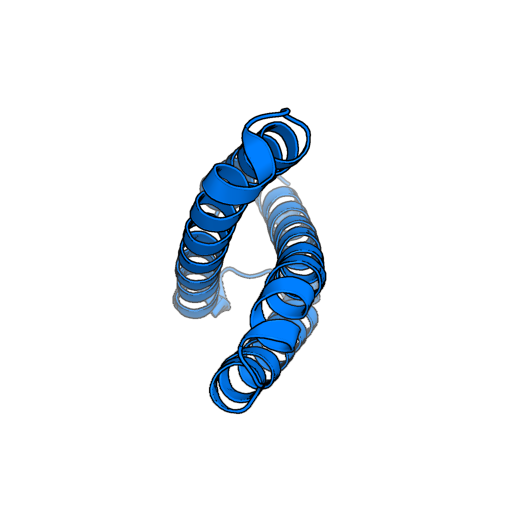8 ILE A N 1
ATOM 714 C CA . ILE A 1 88 ? 4.194 2.510 -11.935 1.00 67.81 88 ILE A CA 1
ATOM 715 C C . ILE A 1 88 ? 2.832 3.115 -11.568 1.00 67.81 88 ILE A C 1
ATOM 717 O O . ILE A 1 88 ? 2.639 3.559 -10.433 1.00 67.81 88 ILE A O 1
ATOM 721 N N . GLY A 1 89 ? 1.872 3.091 -12.497 1.00 72.62 89 GLY A N 1
ATOM 722 C CA . GLY A 1 89 ? 0.558 3.708 -12.299 1.00 72.62 89 GLY A CA 1
ATOM 723 C C . GLY A 1 89 ? -0.299 2.986 -11.256 1.00 72.62 89 GLY A C 1
ATOM 724 O O . GLY A 1 89 ? -0.713 3.579 -10.257 1.00 72.62 89 GLY A O 1
ATOM 725 N N . TYR A 1 90 ? -0.548 1.690 -11.454 1.00 77.25 90 TYR A N 1
ATOM 726 C CA . TYR A 1 90 ? -1.488 0.949 -10.609 1.00 77.25 90 TYR A CA 1
ATOM 727 C C . TYR A 1 90 ? -0.925 0.655 -9.219 1.00 77.25 90 TYR A C 1
ATOM 729 O O . TYR A 1 90 ? -1.670 0.731 -8.238 1.00 77.25 90 TYR A O 1
ATOM 737 N N . SER A 1 91 ? 0.380 0.375 -9.094 1.00 78.25 91 SER A N 1
ATOM 738 C CA . SER A 1 91 ? 0.971 0.190 -7.761 1.00 78.25 91 SER A CA 1
ATOM 739 C C . SER A 1 91 ? 1.022 1.500 -6.970 1.00 78.25 91 SER A C 1
ATOM 741 O O . SER A 1 91 ? 0.831 1.470 -5.758 1.00 78.25 91 SER A O 1
ATOM 743 N N . GLY A 1 92 ? 1.170 2.654 -7.634 1.00 81.75 92 GLY A N 1
ATOM 744 C CA . GLY A 1 92 ? 1.060 3.964 -6.990 1.00 81.75 92 GLY A CA 1
ATOM 745 C C . GLY A 1 92 ? -0.341 4.222 -6.427 1.00 81.75 92 GLY A C 1
ATOM 746 O O . GLY A 1 92 ? -0.483 4.579 -5.257 1.00 81.75 92 GLY A O 1
ATOM 747 N N . ILE A 1 93 ? -1.388 3.976 -7.222 1.00 86.44 93 ILE A N 1
ATOM 748 C CA . ILE A 1 93 ? -2.788 4.147 -6.790 1.00 86.44 93 ILE A CA 1
ATOM 749 C C . ILE A 1 93 ? -3.104 3.246 -5.592 1.00 86.44 93 ILE A C 1
ATOM 751 O O . ILE A 1 93 ? -3.638 3.718 -4.584 1.00 86.44 93 ILE A O 1
ATOM 755 N N . LEU A 1 94 ? -2.735 1.963 -5.673 1.00 89.25 94 LEU A N 1
ATOM 756 C CA . LEU A 1 94 ? -2.881 1.039 -4.549 1.00 89.25 94 LEU A CA 1
ATOM 757 C C . LEU A 1 94 ? -2.111 1.517 -3.325 1.00 89.25 94 LEU A C 1
ATOM 759 O O . LEU A 1 94 ? -2.629 1.433 -2.209 1.00 89.25 94 LEU A O 1
ATOM 763 N N . ALA A 1 95 ? -0.921 2.080 -3.530 1.00 89.06 95 ALA A N 1
ATOM 764 C CA . ALA A 1 95 ? -0.115 2.549 -2.429 1.00 89.06 95 ALA A CA 1
ATOM 765 C C . ALA A 1 95 ? -0.756 3.698 -1.661 1.00 89.06 95 ALA A C 1
ATOM 767 O O . ALA A 1 95 ? -0.791 3.660 -0.426 1.00 89.06 95 ALA A O 1
ATOM 768 N N . PHE A 1 96 ? -1.331 4.668 -2.368 1.00 90.19 96 PHE A N 1
ATOM 769 C CA . PHE A 1 96 ? -2.097 5.742 -1.744 1.00 90.19 96 PHE A CA 1
ATOM 770 C C . PHE A 1 96 ? -3.390 5.242 -1.099 1.00 90.19 96 PHE A C 1
ATOM 772 O O . PHE A 1 96 ? -3.740 5.694 -0.005 1.00 90.19 96 PHE A O 1
ATOM 779 N N . TYR A 1 97 ? -4.079 4.282 -1.719 1.00 93.50 97 TYR A N 1
ATOM 780 C CA . TYR A 1 97 ? -5.288 3.705 -1.138 1.00 93.50 97 TYR A CA 1
ATOM 781 C C . TYR A 1 97 ? -4.990 2.989 0.187 1.00 93.50 97 TYR A C 1
ATOM 783 O O . TYR A 1 97 ? -5.642 3.250 1.201 1.00 93.50 97 TYR A O 1
ATOM 791 N N . PHE A 1 98 ? -3.935 2.176 0.235 1.00 93.44 98 PHE A N 1
ATOM 792 C CA . PHE A 1 98 ? -3.500 1.521 1.466 1.00 93.44 98 PHE A CA 1
ATOM 793 C C . PHE A 1 98 ? -3.031 2.512 2.534 1.00 93.44 98 PHE A C 1
ATOM 795 O O . PHE A 1 98 ? -3.330 2.350 3.723 1.00 93.44 98 PHE A O 1
ATOM 802 N N . LEU A 1 99 ? -2.337 3.580 2.128 1.00 93.38 99 LEU A N 1
ATOM 803 C CA . LEU A 1 99 ? -1.957 4.663 3.031 1.00 93.38 99 LEU A CA 1
ATOM 804 C C . LEU A 1 99 ? -3.192 5.296 3.680 1.00 93.38 99 LEU A C 1
ATOM 806 O O . LEU A 1 99 ? -3.222 5.456 4.901 1.00 93.38 99 LEU A O 1
ATOM 810 N N . PHE A 1 100 ? -4.230 5.586 2.896 1.00 93.75 100 PHE A N 1
ATOM 811 C CA . PHE A 1 100 ? -5.488 6.124 3.405 1.00 93.75 100 PHE A CA 1
ATOM 812 C C . PHE A 1 100 ? -6.163 5.179 4.410 1.00 93.75 100 PHE A C 1
ATOM 814 O O . PHE A 1 100 ? -6.573 5.619 5.489 1.00 93.75 100 PHE A O 1
ATOM 821 N N . LEU A 1 101 ? -6.231 3.878 4.110 1.00 93.88 101 LEU A N 1
ATOM 822 C CA . LEU A 1 101 ? -6.803 2.885 5.027 1.00 93.88 101 LEU A CA 1
ATOM 823 C C . LEU A 1 101 ? -6.003 2.780 6.328 1.00 93.88 101 LEU A C 1
ATOM 825 O O . LEU A 1 101 ? -6.577 2.803 7.420 1.00 93.88 101 LEU A O 1
ATOM 829 N N . SER A 1 102 ? -4.674 2.738 6.227 1.00 92.88 102 SER A N 1
ATOM 830 C CA . SER A 1 102 ? -3.797 2.683 7.398 1.00 92.88 102 SER A CA 1
ATOM 831 C C . SER A 1 102 ? -3.866 3.955 8.251 1.00 92.88 102 SER A C 1
ATOM 833 O O . SER A 1 102 ? -3.830 3.866 9.480 1.00 92.88 102 SER A O 1
ATOM 835 N N . TYR A 1 103 ? -4.058 5.126 7.634 1.00 93.25 103 TYR A N 1
ATOM 836 C CA . TYR A 1 103 ? -4.321 6.387 8.331 1.00 93.25 103 TYR A CA 1
ATOM 837 C C . TYR A 1 103 ? -5.652 6.355 9.091 1.00 93.25 103 TYR A C 1
ATOM 839 O O . TYR A 1 103 ? -5.704 6.703 10.274 1.00 93.25 103 TYR A O 1
ATOM 847 N N . LYS A 1 104 ? -6.736 5.910 8.443 1.00 93.38 104 LYS A N 1
ATOM 848 C CA . LYS A 1 104 ? -8.055 5.806 9.086 1.00 93.38 104 LYS A CA 1
ATOM 849 C C . LYS A 1 104 ? -8.028 4.834 10.264 1.00 93.38 104 LYS A C 1
ATOM 851 O O . LYS A 1 104 ? -8.556 5.167 11.324 1.00 93.38 104 LYS A O 1
ATOM 856 N N . GLN A 1 105 ? -7.352 3.694 10.119 1.00 92.25 105 GLN A N 1
ATOM 857 C CA . GLN A 1 105 ? -7.153 2.761 11.227 1.00 92.25 105 GLN A CA 1
ATOM 858 C C . GLN A 1 105 ? -6.318 3.394 12.348 1.00 92.25 105 GLN A C 1
ATOM 860 O O . GLN A 1 105 ? -6.660 3.252 13.520 1.00 92.25 105 GLN A O 1
ATOM 865 N N . HIS A 1 106 ? -5.236 4.105 12.014 1.00 91.06 106 HIS A N 1
ATOM 866 C CA . HIS A 1 106 ? -4.413 4.803 13.003 1.00 91.06 106 HIS A CA 1
ATOM 867 C C . HIS A 1 106 ? -5.247 5.780 13.839 1.00 91.06 106 HIS A C 1
ATOM 869 O O . HIS A 1 106 ? -5.156 5.737 15.066 1.00 91.06 106 HIS A O 1
ATOM 875 N N . LYS A 1 107 ? -6.099 6.583 13.183 1.00 88.31 107 LYS A N 1
ATOM 876 C CA . LYS A 1 107 ? -7.001 7.535 13.844 1.00 88.31 107 LYS A CA 1
ATOM 877 C C . LYS A 1 107 ? -7.980 6.838 14.793 1.00 88.31 107 LYS A C 1
ATOM 879 O O . LYS A 1 107 ? -8.232 7.347 15.876 1.00 88.31 107 LYS A O 1
ATOM 884 N N . HIS A 1 108 ? -8.488 5.666 14.416 1.00 85.38 108 HIS A N 1
ATOM 885 C CA . HIS A 1 108 ? -9.421 4.901 15.245 1.00 85.38 108 HIS A CA 1
ATOM 886 C C . HIS A 1 108 ? -8.771 4.289 16.502 1.00 85.38 108 HIS A C 1
ATOM 888 O O . HIS A 1 108 ? -9.467 4.026 17.471 1.00 85.38 108 HIS A O 1
ATOM 894 N N . ILE A 1 109 ? -7.453 4.048 16.505 1.00 82.19 109 ILE A N 1
ATOM 895 C CA . ILE A 1 109 ? -6.716 3.512 17.674 1.00 82.19 109 ILE A CA 1
ATOM 896 C C . ILE A 1 109 ? -6.152 4.644 18.560 1.00 82.19 109 ILE A C 1
ATOM 898 O O . ILE A 1 109 ? -5.612 4.407 19.638 1.00 82.19 109 ILE A O 1
ATOM 902 N N . SER A 1 110 ? -6.140 5.885 18.071 1.00 67.69 110 SER A N 1
ATOM 903 C CA . SER A 1 110 ? -5.664 7.052 18.829 1.00 67.69 110 SER A CA 1
ATOM 904 C C . SER A 1 110 ? -6.757 7.794 19.595 1.00 67.69 110 SER A C 1
ATOM 906 O O . SER A 1 110 ? -6.413 8.704 20.341 1.00 67.69 110 SER A O 1
ATOM 908 N N . ILE A 1 111 ? -8.019 7.433 19.368 1.00 53.94 111 ILE A N 1
ATOM 909 C CA . ILE A 1 111 ? -9.202 7.890 20.108 1.00 53.94 111 ILE A CA 1
ATOM 910 C C . ILE A 1 111 ? -9.504 6.823 21.157 1.00 53.94 111 ILE A C 1
ATOM 912 O O . ILE A 1 111 ? -9.802 7.213 22.302 1.00 53.94 111 ILE A O 1
#